Protein AF-A0A842U480-F1 (afdb_monomer_lite)

Structure (mmCIF, N/CA/C/O backbone):
data_AF-A0A842U480-F1
#
_entry.id   AF-A0A842U480-F1
#
loop_
_atom_site.group_PDB
_atom_site.id
_atom_site.type_symbol
_atom_site.label_atom_id
_atom_site.label_alt_id
_atom_site.label_comp_id
_atom_site.label_asym_id
_atom_site.label_entity_id
_atom_site.label_seq_id
_atom_site.pdbx_PDB_ins_code
_atom_site.Cartn_x
_atom_site.Cartn_y
_atom_site.Cartn_z
_atom_site.occupancy
_atom_site.B_iso_or_equiv
_atom_site.auth_seq_id
_atom_site.auth_comp_id
_atom_site.auth_asym_id
_atom_site.auth_atom_id
_atom_site.pdbx_PDB_model_num
ATOM 1 N N . MET A 1 1 ? -0.977 8.984 -21.816 1.00 67.00 1 MET A N 1
ATOM 2 C CA . MET A 1 1 ? -0.812 9.242 -20.368 1.00 67.00 1 MET A CA 1
ATOM 3 C C . MET A 1 1 ? 0.561 8.726 -19.970 1.00 67.00 1 MET A C 1
ATOM 5 O O . MET A 1 1 ? 0.928 7.666 -20.463 1.00 67.00 1 MET A O 1
ATOM 9 N N . LEU A 1 2 ? 1.344 9.461 -19.175 1.00 84.31 2 LEU A N 1
ATOM 10 C CA . LEU A 1 2 ? 2.623 8.931 -18.687 1.00 84.31 2 LEU A CA 1
ATOM 11 C C . LEU A 1 2 ? 2.357 7.822 -17.650 1.00 84.31 2 LEU A C 1
ATOM 13 O O . LEU A 1 2 ? 1.446 8.006 -16.839 1.00 84.31 2 LEU A O 1
ATOM 17 N N . PRO A 1 3 ? 3.140 6.723 -17.631 1.00 84.12 3 PRO A N 1
ATOM 18 C CA . PRO A 1 3 ? 2.955 5.614 -16.684 1.00 84.12 3 PRO A CA 1
ATOM 19 C C . PRO A 1 3 ? 2.943 6.023 -15.203 1.00 84.12 3 PRO A C 1
ATOM 21 O O . PRO A 1 3 ? 2.324 5.354 -14.387 1.00 84.12 3 PRO A O 1
ATOM 24 N N . ILE A 1 4 ? 3.570 7.154 -14.862 1.00 92.88 4 ILE A N 1
ATOM 25 C CA . ILE A 1 4 ? 3.606 7.696 -13.498 1.00 92.88 4 ILE A CA 1
ATOM 26 C C . ILE A 1 4 ? 2.243 8.195 -12.993 1.00 92.88 4 ILE A C 1
ATOM 28 O O . ILE A 1 4 ? 1.987 8.166 -11.797 1.00 92.88 4 ILE A O 1
ATOM 32 N N . GLY A 1 5 ? 1.349 8.647 -13.880 1.00 95.62 5 GLY A N 1
ATOM 33 C CA . GLY A 1 5 ? 0.052 9.207 -13.479 1.00 95.62 5 GLY A CA 1
ATOM 34 C C . GLY A 1 5 ? -0.800 8.215 -12.674 1.00 95.62 5 GLY A C 1
ATOM 35 O O . GLY A 1 5 ? -1.198 8.544 -11.558 1.00 95.62 5 GLY A O 1
ATOM 36 N N . PRO A 1 6 ? -1.046 7.001 -13.200 1.00 95.00 6 PRO A N 1
ATOM 37 C CA . PRO A 1 6 ? -1.713 5.932 -12.460 1.00 95.00 6 PRO A CA 1
ATOM 38 C C . PRO A 1 6 ? -1.047 5.587 -11.121 1.00 95.00 6 PRO A C 1
ATOM 40 O O . PRO A 1 6 ? -1.744 5.530 -10.113 1.00 95.00 6 PRO A O 1
ATOM 43 N N . LEU A 1 7 ? 0.286 5.464 -11.066 1.00 97.06 7 LEU A N 1
ATOM 44 C CA . LEU A 1 7 ? 0.994 5.154 -9.813 1.00 97.06 7 LEU A CA 1
ATOM 45 C C . LEU A 1 7 ? 0.797 6.229 -8.740 1.00 97.06 7 LEU A C 1
ATOM 47 O O . LEU A 1 7 ? 0.579 5.909 -7.577 1.00 97.06 7 LEU A O 1
ATOM 51 N N . MET A 1 8 ? 0.774 7.507 -9.126 1.00 97.62 8 MET A N 1
ATOM 52 C CA . MET A 1 8 ? 0.488 8.587 -8.178 1.00 97.62 8 MET A CA 1
ATOM 53 C C . MET A 1 8 ? -0.939 8.518 -7.622 1.00 97.62 8 MET A C 1
ATOM 55 O O . MET A 1 8 ? -1.160 8.871 -6.467 1.00 97.62 8 MET A O 1
ATOM 59 N N . ILE A 1 9 ? -1.914 8.070 -8.419 1.00 97.75 9 ILE A N 1
ATOM 60 C CA . ILE A 1 9 ? -3.289 7.850 -7.946 1.00 97.75 9 ILE A CA 1
ATOM 61 C C . ILE A 1 9 ? -3.325 6.670 -6.967 1.00 97.75 9 ILE A C 1
ATOM 63 O O . ILE A 1 9 ? -3.978 6.754 -5.927 1.00 97.75 9 ILE A O 1
ATOM 67 N N . GLU A 1 10 ? -2.596 5.598 -7.274 1.00 98.06 10 GLU A N 1
ATOM 68 C CA . GLU A 1 10 ? -2.485 4.410 -6.425 1.00 98.06 10 GLU A CA 1
ATOM 69 C C . GLU A 1 10 ? -1.850 4.742 -5.070 1.00 98.06 10 GLU A C 1
ATOM 71 O O . GLU A 1 10 ? -2.428 4.382 -4.044 1.00 98.06 10 GLU A O 1
ATOM 76 N N . HIS A 1 11 ? -0.778 5.544 -5.039 1.00 98.19 11 HIS A N 1
ATOM 77 C CA . HIS A 1 11 ? -0.207 6.076 -3.795 1.00 98.19 11 HIS A CA 1
ATOM 78 C C . HIS A 1 11 ? -1.252 6.788 -2.935 1.00 98.19 11 HIS A C 1
ATOM 80 O O . HIS A 1 11 ? -1.359 6.517 -1.742 1.00 98.19 11 HIS A O 1
ATOM 86 N N . ARG A 1 12 ? -2.078 7.663 -3.528 1.00 98.56 12 ARG A N 1
ATOM 87 C CA . ARG A 1 12 ? -3.124 8.367 -2.768 1.00 98.56 12 ARG A CA 1
ATOM 88 C C . ARG A 1 12 ? -4.183 7.423 -2.211 1.00 98.56 12 ARG A C 1
ATOM 90 O O . ARG A 1 12 ? -4.755 7.718 -1.165 1.00 98.56 12 ARG A O 1
ATOM 97 N N . LEU A 1 13 ? -4.467 6.305 -2.877 1.00 98.56 13 LEU A N 1
ATOM 98 C CA . LEU A 1 13 ? -5.379 5.307 -2.325 1.00 98.56 13 LEU A CA 1
ATOM 99 C C . LEU A 1 13 ? -4.746 4.554 -1.148 1.00 98.56 13 LEU A C 1
ATOM 101 O O . LEU A 1 13 ? -5.407 4.373 -0.127 1.00 98.56 13 LEU A O 1
ATOM 105 N N . ILE A 1 14 ? -3.473 4.174 -1.268 1.00 98.75 14 ILE A N 1
ATOM 106 C CA . ILE A 1 14 ? -2.725 3.500 -0.200 1.00 98.75 14 ILE A CA 1
ATOM 107 C C . ILE A 1 14 ? -2.621 4.407 1.034 1.00 98.75 14 ILE A C 1
ATOM 109 O O . ILE A 1 14 ? -2.953 3.980 2.138 1.00 98.75 14 ILE A O 1
ATOM 113 N N . GLU A 1 15 ? -2.264 5.683 0.856 1.00 98.69 15 GLU A N 1
ATOM 114 C CA . GLU A 1 15 ? -2.232 6.682 1.935 1.00 98.69 15 GLU A CA 1
ATOM 115 C C . GLU A 1 15 ? -3.588 6.808 2.647 1.00 98.69 15 GLU A C 1
ATOM 117 O O . GLU A 1 15 ? -3.648 6.818 3.876 1.00 98.69 15 GLU A O 1
ATOM 122 N N . ARG A 1 16 ? -4.695 6.835 1.891 1.00 98.69 16 ARG A N 1
ATOM 123 C CA . ARG A 1 16 ? -6.044 6.864 2.477 1.00 98.69 16 ARG A CA 1
ATOM 124 C C . ARG A 1 16 ? -6.327 5.627 3.322 1.00 98.69 16 ARG A C 1
ATOM 126 O O . ARG A 1 16 ? -6.911 5.767 4.392 1.00 98.69 16 ARG A O 1
ATOM 133 N N . MET A 1 17 ? -5.919 4.438 2.878 1.00 98.50 17 MET A N 1
ATOM 134 C CA . MET A 1 17 ? -6.092 3.218 3.671 1.00 98.50 17 MET A CA 1
ATOM 135 C C . MET A 1 17 ? -5.263 3.258 4.964 1.00 98.50 17 MET A C 1
ATOM 137 O O . MET A 1 17 ? -5.745 2.855 6.022 1.00 98.50 17 MET A O 1
ATOM 141 N N . VAL A 1 18 ? -4.049 3.817 4.911 1.00 98.62 18 VAL A N 1
ATOM 142 C CA . VAL A 1 18 ? -3.215 4.045 6.101 1.00 98.62 18 VAL A CA 1
ATOM 143 C C . VAL A 1 18 ? -3.908 4.978 7.101 1.00 98.62 18 VAL A C 1
ATOM 145 O O . VAL A 1 18 ? -3.862 4.725 8.305 1.00 98.62 18 VAL A O 1
ATOM 148 N N . ASP A 1 19 ? -4.583 6.031 6.642 1.00 98.69 19 ASP A N 1
ATOM 149 C CA . ASP A 1 19 ? -5.322 6.926 7.539 1.00 98.69 19 ASP A CA 1
ATOM 150 C C . ASP A 1 19 ? -6.543 6.251 8.180 1.00 98.69 19 ASP A C 1
ATOM 152 O O . ASP A 1 19 ? -6.806 6.461 9.367 1.00 98.69 19 ASP A O 1
ATOM 156 N N . VAL A 1 20 ? -7.243 5.378 7.446 1.00 98.44 20 VAL A N 1
ATOM 157 C CA . VAL A 1 20 ? -8.326 4.556 8.013 1.00 98.44 20 VAL A CA 1
ATOM 158 C C . VAL A 1 20 ? -7.779 3.598 9.080 1.00 98.44 20 VAL A C 1
ATOM 160 O O . VAL A 1 20 ? -8.357 3.500 10.162 1.00 98.44 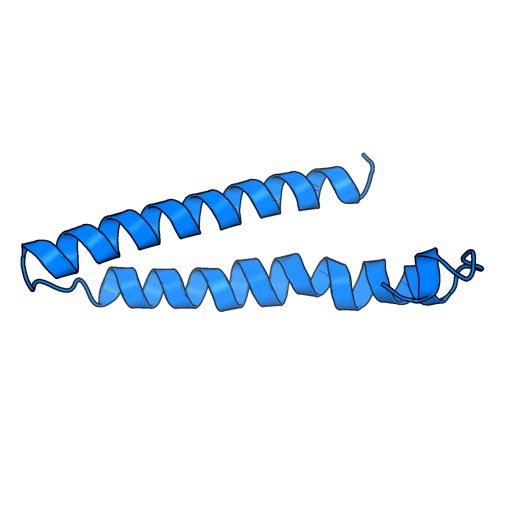20 VAL A O 1
ATOM 163 N N . LEU A 1 21 ? -6.629 2.959 8.838 1.00 98.31 21 LEU A N 1
ATOM 164 C CA . LEU A 1 21 ? -5.963 2.110 9.834 1.00 98.31 21 LEU A CA 1
ATOM 165 C C . LEU A 1 21 ? -5.578 2.871 11.108 1.00 98.31 21 LEU A C 1
ATOM 167 O O . LEU A 1 21 ? -5.750 2.347 12.208 1.00 98.31 21 LEU A O 1
ATOM 171 N N . LYS A 1 22 ? -5.073 4.106 10.988 1.00 98.56 22 LYS A N 1
ATOM 172 C CA . LYS A 1 22 ? -4.766 4.947 12.160 1.00 98.56 22 LYS A CA 1
ATOM 173 C C . LYS A 1 22 ? -6.021 5.224 12.986 1.00 98.56 22 LYS A C 1
ATOM 175 O O . LYS A 1 22 ? -5.974 5.125 14.211 1.00 98.56 22 LYS A O 1
ATOM 180 N N . ALA A 1 23 ? -7.136 5.537 12.327 1.00 98.25 23 ALA A N 1
ATOM 181 C CA . ALA A 1 23 ? -8.403 5.786 13.005 1.00 98.25 23 ALA A CA 1
ATOM 182 C C . ALA A 1 23 ? -8.921 4.535 13.737 1.00 98.25 23 ALA A C 1
ATOM 184 O O . ALA A 1 23 ? -9.345 4.641 14.891 1.00 98.25 23 ALA A O 1
ATOM 185 N N . GLU A 1 24 ? -8.833 3.354 13.115 1.00 98.25 24 GLU A N 1
ATOM 186 C CA . GLU A 1 24 ? -9.222 2.102 13.775 1.00 98.25 24 GLU A CA 1
ATOM 187 C C . GLU A 1 24 ? -8.295 1.778 14.953 1.00 98.25 24 GLU A C 1
ATOM 189 O O . GLU A 1 24 ? -8.769 1.418 16.028 1.00 98.25 24 GLU A O 1
ATOM 194 N N . LEU A 1 25 ? -6.982 1.993 14.816 1.00 98.31 25 LEU A N 1
ATOM 195 C CA . LEU A 1 25 ? -6.035 1.819 15.919 1.00 98.31 25 LEU A CA 1
ATOM 196 C C . LEU A 1 25 ? -6.390 2.707 17.122 1.00 98.31 25 LEU A C 1
ATOM 198 O O . LEU A 1 25 ? -6.347 2.251 18.267 1.00 98.31 25 LEU A O 1
ATOM 202 N N . ASP A 1 26 ? -6.751 3.967 16.884 1.00 98.50 26 ASP A N 1
ATOM 203 C CA . ASP A 1 26 ? -7.161 4.886 17.946 1.00 98.50 26 ASP A CA 1
ATOM 204 C C . ASP A 1 26 ? -8.481 4.467 18.606 1.00 98.50 26 ASP A C 1
ATOM 206 O O . ASP A 1 26 ? -8.636 4.609 19.823 1.00 98.50 26 ASP A O 1
ATOM 210 N N . LYS A 1 27 ? -9.428 3.922 17.835 1.00 98.31 27 LYS A N 1
ATOM 211 C CA . LYS A 1 27 ? -10.677 3.352 18.357 1.00 98.31 27 LYS A CA 1
ATOM 212 C C . LYS A 1 27 ? -10.407 2.120 19.222 1.00 98.31 27 LYS A C 1
ATOM 214 O O . LYS A 1 27 ? -10.911 2.069 20.347 1.00 98.31 27 LYS A O 1
ATOM 219 N N . ILE A 1 28 ? -9.575 1.186 18.758 1.00 98.38 28 ILE A N 1
ATOM 220 C CA . ILE A 1 28 ? -9.173 -0.010 19.514 1.00 98.38 28 ILE A CA 1
ATOM 221 C C . ILE A 1 28 ? -8.523 0.406 20.837 1.00 98.38 28 ILE A C 1
ATOM 223 O O . ILE A 1 28 ? -8.899 -0.090 21.894 1.00 98.38 28 ILE A O 1
ATOM 227 N N . LYS A 1 29 ? -7.602 1.379 20.821 1.00 98.38 29 LYS A N 1
ATOM 228 C CA . LYS A 1 29 ? -6.951 1.879 22.047 1.00 98.38 29 LYS A CA 1
ATOM 229 C C . LYS A 1 29 ? -7.931 2.479 23.057 1.00 98.38 29 LYS A C 1
ATOM 231 O O . LYS A 1 29 ? -7.694 2.375 24.256 1.0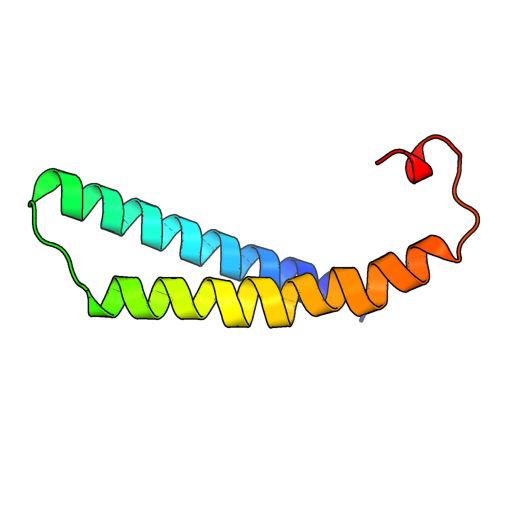0 98.38 29 LYS A O 1
ATOM 236 N N . LYS A 1 30 ? -8.996 3.139 22.591 1.00 98.38 30 LYS A N 1
ATOM 237 C CA . LYS A 1 30 ? -9.995 3.790 23.456 1.00 98.38 30 LYS A CA 1
ATOM 238 C C . LYS A 1 30 ? -11.032 2.819 24.011 1.00 98.38 30 LYS A C 1
ATOM 240 O O . LYS A 1 30 ? -11.489 3.012 25.132 1.00 98.38 30 LYS A O 1
ATOM 245 N N . THR A 1 31 ? -11.436 1.833 23.217 1.00 98.19 31 THR A N 1
ATOM 246 C CA . THR A 1 31 ? -12.587 0.964 23.517 1.00 98.19 31 THR A CA 1
ATOM 247 C C . THR A 1 31 ? -12.179 -0.440 23.953 1.00 98.19 31 THR A C 1
ATOM 249 O O . THR A 1 31 ? -12.931 -1.100 24.659 1.00 98.19 31 THR A O 1
ATOM 252 N N . GLY A 1 32 ? -10.990 -0.899 23.555 1.00 98.00 32 GLY A N 1
ATOM 253 C CA . GLY A 1 32 ? -10.561 -2.291 23.691 1.00 98.00 32 GLY A CA 1
ATOM 254 C C . GLY A 1 32 ? -11.240 -3.248 22.705 1.00 98.00 32 GLY A C 1
ATOM 255 O O . GLY A 1 32 ? -10.947 -4.441 22.730 1.00 98.00 32 GLY A O 1
ATOM 256 N N . GLU A 1 33 ? -12.126 -2.753 21.841 1.00 98.06 33 GLU A N 1
ATOM 257 C CA . GLU A 1 33 ? -12.865 -3.560 20.874 1.00 98.06 33 GLU A CA 1
ATOM 258 C C . GLU A 1 33 ? -12.105 -3.641 19.552 1.00 98.06 33 GLU A C 1
ATOM 260 O O . GLU A 1 33 ? -11.660 -2.625 19.022 1.00 98.06 33 GLU A O 1
ATOM 265 N N . VAL A 1 34 ? -11.982 -4.853 19.013 1.00 97.81 34 VAL A N 1
ATOM 266 C CA . VAL A 1 34 ? -11.345 -5.131 17.721 1.00 97.81 34 VAL A CA 1
ATOM 267 C C . VAL A 1 34 ? -12.407 -5.640 16.758 1.00 97.81 34 VAL A C 1
ATOM 269 O O . VAL A 1 34 ? -13.212 -6.488 17.137 1.00 97.81 34 VAL A O 1
ATOM 272 N N . ASP A 1 35 ? -12.375 -5.159 15.517 1.00 97.81 35 ASP A N 1
ATOM 273 C CA . ASP A 1 35 ? -13.129 -5.722 14.396 1.00 97.81 35 ASP A CA 1
ATOM 274 C C . ASP A 1 35 ? -12.201 -6.615 13.548 1.00 97.81 35 ASP A C 1
ATOM 276 O O . ASP A 1 35 ? -11.418 -6.097 12.747 1.00 97.81 35 ASP A O 1
ATOM 280 N N . PRO A 1 36 ? -12.245 -7.954 13.704 1.00 97.56 36 PRO A N 1
ATOM 281 C CA . PRO A 1 36 ? -11.359 -8.853 12.968 1.00 97.56 36 PRO A CA 1
ATOM 282 C C . PRO A 1 36 ? -11.576 -8.800 11.453 1.00 97.56 36 PRO A C 1
ATOM 284 O O . PRO A 1 36 ? -10.619 -8.935 10.698 1.00 97.56 36 PRO A O 1
ATOM 287 N N . PHE A 1 37 ? -12.809 -8.558 11.001 1.00 98.19 37 PHE A N 1
ATOM 288 C CA . PHE A 1 37 ? -13.125 -8.512 9.576 1.00 98.19 37 PHE A CA 1
ATOM 289 C C . PHE A 1 37 ? -12.478 -7.299 8.906 1.00 98.19 37 PHE A C 1
ATOM 291 O O . PHE A 1 37 ? -11.909 -7.409 7.820 1.00 98.19 37 PHE A O 1
ATOM 298 N N . PHE A 1 38 ? -12.506 -6.145 9.574 1.00 97.94 38 PHE A N 1
ATOM 299 C CA . PHE A 1 38 ? -11.792 -4.965 9.097 1.00 97.94 38 PHE A CA 1
ATOM 300 C C . PHE A 1 38 ? -10.271 -5.194 9.023 1.00 97.94 38 PHE A C 1
ATOM 302 O O . PHE A 1 38 ? -9.624 -4.746 8.070 1.00 97.94 38 PHE A O 1
ATOM 309 N N . ILE A 1 39 ? -9.691 -5.908 9.995 1.00 97.81 39 ILE A N 1
ATOM 310 C CA . ILE A 1 39 ? -8.263 -6.257 9.976 1.00 97.81 39 ILE A CA 1
ATOM 311 C C . ILE A 1 39 ? -7.941 -7.161 8.784 1.00 97.81 39 ILE A C 1
ATOM 313 O O . ILE A 1 39 ? -7.001 -6.859 8.048 1.00 97.81 39 ILE A O 1
ATOM 317 N N . ASP A 1 40 ? -8.735 -8.206 8.546 1.00 98.44 40 ASP A N 1
ATOM 318 C CA . ASP A 1 40 ? -8.540 -9.114 7.410 1.00 98.44 40 ASP A CA 1
ATOM 319 C C . ASP A 1 40 ? -8.620 -8.369 6.069 1.00 98.44 40 ASP A C 1
ATOM 321 O O . ASP A 1 40 ? -7.732 -8.517 5.228 1.00 98.44 40 ASP A O 1
ATOM 325 N N . LEU A 1 41 ? -9.619 -7.494 5.897 1.00 98.31 41 LEU A N 1
ATOM 326 C CA . LEU A 1 41 ? -9.738 -6.641 4.708 1.00 98.31 41 LEU A CA 1
ATOM 327 C C . LEU A 1 41 ? -8.537 -5.710 4.530 1.00 98.31 41 LEU A C 1
ATOM 329 O O . LEU A 1 41 ? -8.086 -5.475 3.411 1.00 98.31 41 LEU A O 1
ATOM 333 N N . SER A 1 42 ? -8.016 -5.166 5.629 1.00 98.25 42 SER A N 1
ATOM 334 C CA . SER A 1 42 ? -6.847 -4.294 5.573 1.00 98.25 42 SER A CA 1
ATOM 335 C C . SER A 1 42 ? -5.610 -5.064 5.125 1.00 98.25 42 SER A C 1
ATOM 337 O O . SER A 1 42 ? -4.871 -4.589 4.268 1.00 98.25 42 SER A O 1
ATOM 339 N N . VAL A 1 43 ? -5.398 -6.265 5.665 1.00 98.44 43 VAL A N 1
ATOM 340 C CA . VAL A 1 43 ? -4.280 -7.134 5.280 1.00 98.44 43 VAL A CA 1
ATOM 341 C C . VAL A 1 43 ? -4.365 -7.525 3.804 1.00 98.44 43 VAL A C 1
ATOM 343 O O . VAL A 1 43 ? -3.352 -7.449 3.107 1.00 98.44 43 VAL A O 1
ATOM 346 N N . ASP A 1 44 ? -5.549 -7.907 3.325 1.00 98.69 44 ASP A N 1
ATOM 347 C CA . ASP A 1 44 ? -5.794 -8.215 1.911 1.00 98.69 44 ASP A CA 1
ATOM 348 C C . ASP A 1 44 ? -5.471 -7.017 1.008 1.00 98.69 44 ASP A C 1
ATOM 350 O O . ASP A 1 44 ? -4.711 -7.148 0.049 1.00 98.69 44 ASP A O 1
ATOM 354 N N . PHE A 1 45 ? -5.933 -5.818 1.379 1.00 98.75 45 PHE A N 1
ATOM 355 C CA . PHE A 1 45 ? -5.640 -4.600 0.628 1.00 98.75 45 PHE A CA 1
ATOM 356 C C . PHE A 1 45 ? -4.132 -4.367 0.460 1.00 98.75 45 PHE A C 1
ATOM 358 O O . PHE A 1 45 ? -3.676 -4.105 -0.652 1.00 98.75 45 PHE A O 1
ATOM 365 N N . PHE A 1 46 ? -3.332 -4.470 1.527 1.00 98.62 46 PHE A N 1
ATOM 366 C CA . PHE A 1 46 ? -1.887 -4.248 1.397 1.00 98.62 46 PHE A CA 1
ATOM 367 C C . PHE A 1 46 ? -1.205 -5.342 0.573 1.00 98.62 46 PHE A C 1
ATOM 369 O O . PHE A 1 46 ? -0.400 -5.016 -0.293 1.00 98.62 46 PHE A O 1
ATOM 376 N N . ARG A 1 47 ? -1.575 -6.612 0.754 1.00 98.50 47 ARG A N 1
ATOM 377 C CA . ARG A 1 47 ? -0.973 -7.714 -0.011 1.00 98.50 47 ARG A CA 1
ATOM 378 C C . ARG A 1 47 ? -1.310 -7.651 -1.498 1.00 98.50 47 ARG A C 1
ATOM 380 O O . ARG A 1 47 ? -0.426 -7.753 -2.339 1.00 98.50 47 ARG A O 1
ATOM 387 N N . THR A 1 48 ? -2.578 -7.472 -1.840 1.00 98.12 48 THR A N 1
ATOM 388 C CA . THR A 1 48 ? -3.014 -7.559 -3.237 1.00 98.12 48 THR A CA 1
ATOM 389 C C . THR A 1 48 ? -2.901 -6.216 -3.952 1.00 98.12 48 THR A C 1
ATOM 391 O O . THR A 1 48 ? -2.418 -6.145 -5.085 1.00 98.12 48 THR A O 1
ATOM 394 N N . TYR A 1 49 ? -3.336 -5.123 -3.321 1.00 98.31 49 TYR A N 1
ATOM 395 C CA . TYR A 1 49 ? -3.361 -3.819 -3.982 1.00 98.31 49 TYR A CA 1
ATOM 396 C C . TYR A 1 49 ? -2.025 -3.077 -3.876 1.00 98.31 49 TYR A C 1
ATOM 398 O O . TYR A 1 49 ? -1.538 -2.569 -4.887 1.00 98.31 49 TYR A O 1
ATOM 406 N N . ALA A 1 50 ? -1.425 -2.996 -2.685 1.00 98.12 50 ALA A N 1
ATOM 407 C CA . ALA A 1 50 ? -0.153 -2.290 -2.528 1.00 98.12 50 ALA A CA 1
ATOM 408 C C . ALA A 1 50 ? 1.025 -3.126 -3.057 1.00 98.12 50 ALA A C 1
ATOM 410 O O . ALA A 1 50 ? 1.764 -2.645 -3.910 1.00 98.12 50 ALA A O 1
ATOM 411 N N . ASP A 1 51 ? 1.161 -4.383 -2.638 1.00 97.88 51 ASP A N 1
ATOM 412 C CA . ASP A 1 51 ? 2.313 -5.198 -3.033 1.00 97.88 51 ASP A CA 1
ATOM 413 C C . ASP A 1 51 ? 2.161 -5.756 -4.455 1.00 97.88 51 ASP A C 1
ATOM 415 O O . ASP A 1 51 ? 2.832 -5.301 -5.381 1.00 97.88 51 ASP A O 1
ATOM 419 N N . GLU A 1 52 ? 1.252 -6.708 -4.677 1.00 97.75 52 GLU A N 1
ATOM 420 C CA . GLU A 1 52 ? 1.168 -7.401 -5.973 1.00 97.75 52 GLU A CA 1
ATOM 421 C C . GLU A 1 52 ? 0.823 -6.459 -7.138 1.00 97.75 52 GLU A C 1
ATOM 423 O O . GLU A 1 52 ? 1.361 -6.592 -8.238 1.00 97.75 52 GLU A O 1
ATOM 428 N N . THR A 1 53 ? -0.071 -5.490 -6.915 1.00 96.94 53 THR A N 1
ATOM 429 C CA . THR A 1 53 ? -0.548 -4.606 -7.987 1.00 96.94 53 THR A CA 1
ATOM 430 C C . THR A 1 53 ? 0.313 -3.360 -8.158 1.00 96.94 53 THR A C 1
ATOM 432 O O . THR A 1 53 ? 0.699 -3.040 -9.285 1.00 96.94 53 THR A O 1
ATOM 435 N N . HIS A 1 54 ? 0.554 -2.603 -7.088 1.00 98.12 54 HIS A N 1
ATOM 436 C CA . HIS A 1 54 ? 1.274 -1.340 -7.182 1.00 98.12 54 HIS A CA 1
ATOM 437 C C . HIS A 1 54 ? 2.792 -1.566 -7.239 1.00 98.12 54 HIS A C 1
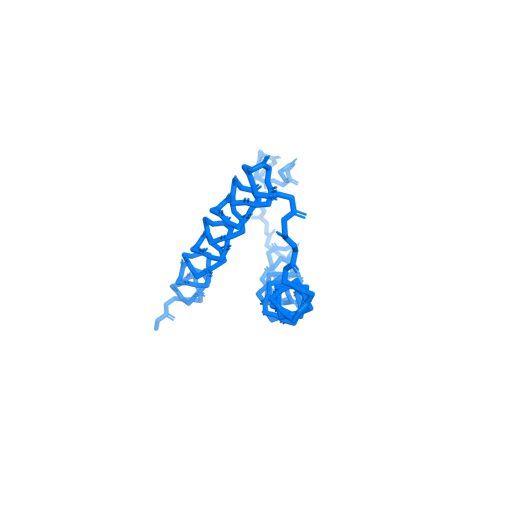ATOM 439 O O . HIS A 1 54 ? 3.396 -1.235 -8.264 1.00 98.12 54 HIS A O 1
ATOM 445 N N . HIS A 1 55 ? 3.392 -2.220 -6.237 1.00 97.94 55 HIS A N 1
ATOM 446 C CA . HIS A 1 55 ? 4.825 -2.532 -6.261 1.00 97.94 55 HIS A CA 1
ATOM 447 C C . HIS A 1 55 ? 5.182 -3.463 -7.425 1.00 97.94 55 HIS A C 1
ATOM 449 O O . HIS A 1 55 ? 6.207 -3.251 -8.063 1.00 97.94 55 HIS A O 1
ATOM 455 N N . GLY A 1 56 ? 4.314 -4.403 -7.814 1.00 97.56 56 GLY A N 1
ATOM 456 C CA . GLY A 1 56 ? 4.538 -5.228 -9.009 1.00 97.56 56 GLY A CA 1
ATOM 457 C C . GLY A 1 56 ? 4.783 -4.407 -10.288 1.00 97.56 56 GLY A C 1
ATOM 458 O O . GLY A 1 56 ? 5.667 -4.721 -11.083 1.00 97.56 56 GLY A O 1
ATOM 459 N N . LYS A 1 57 ? 4.079 -3.282 -10.490 1.00 97.00 57 LYS A N 1
ATOM 460 C CA . LYS A 1 57 ? 4.352 -2.381 -11.633 1.00 97.00 57 LYS A CA 1
ATOM 461 C C . LYS A 1 57 ? 5.702 -1.687 -11.499 1.00 97.00 57 LYS A C 1
ATOM 463 O O . LYS A 1 57 ? 6.380 -1.457 -12.505 1.00 97.00 57 LYS A O 1
ATOM 468 N N . GLU A 1 58 ? 6.069 -1.307 -10.285 1.00 97.25 58 GLU A N 1
ATOM 469 C CA . GLU A 1 58 ? 7.338 -0.651 -10.015 1.00 97.25 58 GLU A CA 1
ATOM 470 C C . GLU A 1 58 ? 8.503 -1.622 -10.205 1.00 97.25 58 GLU A C 1
ATOM 472 O O . GLU A 1 58 ? 9.347 -1.393 -11.066 1.00 97.25 58 GLU A O 1
ATOM 477 N N . GLU A 1 59 ? 8.520 -2.741 -9.490 1.00 97.12 59 GLU A N 1
ATOM 478 C CA . GLU A 1 59 ? 9.623 -3.698 -9.465 1.00 97.12 59 GLU A CA 1
ATOM 479 C C . GLU A 1 59 ? 9.764 -4.471 -10.780 1.00 97.12 59 GLU A C 1
ATOM 481 O O . GLU A 1 59 ? 10.842 -4.472 -11.392 1.00 97.12 59 GLU A O 1
ATOM 486 N N . ASP A 1 60 ? 8.674 -5.072 -11.267 1.00 97.00 60 ASP A N 1
ATOM 487 C CA . ASP A 1 60 ? 8.738 -5.984 -12.411 1.00 97.00 60 ASP A CA 1
ATOM 488 C C . ASP A 1 60 ? 8.787 -5.257 -13.751 1.00 97.00 60 ASP A C 1
ATOM 490 O O . ASP A 1 60 ? 9.172 -5.852 -14.761 1.00 97.00 60 ASP A O 1
ATOM 494 N N . ILE A 1 61 ? 8.406 -3.978 -13.799 1.00 95.38 61 ILE A N 1
ATOM 495 C CA . IL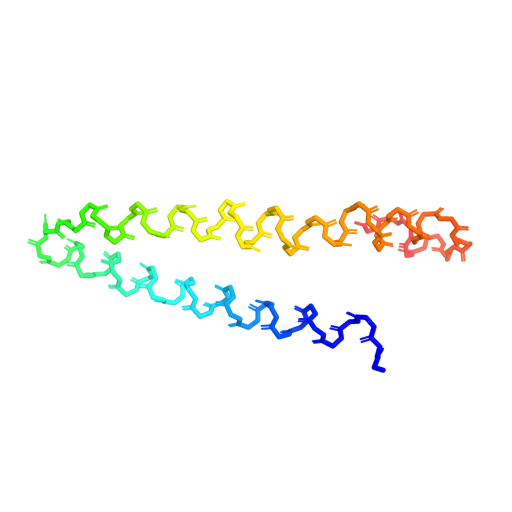E A 1 61 ? 8.362 -3.206 -15.043 1.00 95.38 61 ILE A CA 1
ATOM 496 C C . ILE A 1 61 ? 9.261 -1.980 -14.941 1.00 95.38 61 ILE A C 1
ATOM 498 O O . ILE A 1 61 ? 10.280 -1.918 -15.630 1.00 95.38 61 ILE A O 1
ATOM 502 N N . LEU A 1 62 ? 8.914 -0.988 -14.121 1.00 94.88 62 LEU A N 1
ATOM 503 C CA . LEU A 1 62 ? 9.557 0.326 -14.203 1.00 94.88 62 LEU A CA 1
ATOM 504 C C . LEU A 1 62 ? 11.012 0.317 -13.739 1.00 94.88 62 LEU A C 1
ATOM 506 O O . LEU A 1 62 ? 11.871 0.820 -14.460 1.00 94.88 62 LEU A O 1
ATOM 510 N N . PHE A 1 63 ? 11.313 -0.273 -12.588 1.00 94.31 63 PHE A N 1
ATOM 511 C CA . PHE A 1 63 ? 12.663 -0.383 -12.046 1.00 94.31 63 PHE A CA 1
ATOM 512 C C . PHE A 1 63 ? 13.518 -1.327 -12.887 1.00 94.31 63 PHE A C 1
ATOM 514 O O . PHE A 1 63 ? 14.683 -1.027 -13.159 1.00 94.31 63 PHE A O 1
ATOM 521 N N . ARG A 1 64 ? 12.938 -2.425 -13.392 1.00 95.00 64 ARG A N 1
ATOM 522 C CA . ARG A 1 64 ? 13.617 -3.298 -14.359 1.00 95.00 64 ARG A CA 1
ATOM 523 C C . ARG A 1 64 ? 14.038 -2.541 -15.619 1.00 95.00 64 ARG A C 1
ATOM 525 O O . ARG A 1 64 ? 15.171 -2.703 -16.070 1.00 95.00 64 ARG A O 1
ATOM 532 N N . GLU A 1 65 ? 13.160 -1.723 -16.196 1.00 94.38 65 GLU A N 1
ATOM 533 C CA . GLU A 1 65 ? 13.499 -0.920 -17.377 1.00 94.38 65 GLU A CA 1
ATOM 534 C C . GLU A 1 65 ? 14.414 0.268 -17.040 1.00 94.38 65 GLU A C 1
ATOM 536 O O . GLU A 1 65 ? 15.260 0.638 -17.855 1.00 94.38 65 GLU A O 1
ATOM 541 N N . LEU A 1 66 ? 14.305 0.845 -15.838 1.00 92.62 66 LEU A N 1
ATOM 542 C CA . LEU A 1 66 ? 15.183 1.914 -15.360 1.00 92.62 66 LEU A CA 1
ATOM 543 C C . LEU A 1 66 ? 16.643 1.452 -15.306 1.00 92.62 66 LEU A C 1
ATOM 545 O O . LEU A 1 66 ? 17.513 2.166 -15.799 1.00 92.62 66 LEU A O 1
ATOM 549 N N . LYS A 1 67 ? 16.898 0.231 -14.816 1.00 91.88 67 LYS A N 1
ATOM 550 C CA . LYS A 1 67 ? 18.239 -0.384 -14.760 1.00 91.88 67 LYS A CA 1
ATOM 551 C C . LYS A 1 67 ? 18.926 -0.522 -16.123 1.00 91.88 67 LYS A C 1
ATOM 553 O O . LYS A 1 67 ? 20.139 -0.677 -16.180 1.00 91.88 67 LYS A O 1
ATOM 558 N N . LYS A 1 68 ? 18.178 -0.485 -17.231 1.00 94.12 68 LYS A N 1
ATOM 559 C CA . LYS A 1 68 ? 18.741 -0.555 -18.592 1.00 94.12 68 LYS A CA 1
ATOM 560 C C . LYS A 1 68 ? 19.195 0.806 -19.120 1.00 94.12 68 LYS A C 1
ATOM 562 O O . LYS A 1 68 ? 19.785 0.871 -20.197 1.00 94.12 68 LYS A O 1
ATOM 567 N N . LYS A 1 69 ? 18.884 1.900 -18.422 1.00 93.00 69 LYS A N 1
ATOM 568 C CA . LYS A 1 69 ? 19.250 3.255 -18.839 1.00 93.00 69 LYS A CA 1
ATOM 569 C C . LYS A 1 69 ? 20.603 3.639 -18.256 1.00 93.00 69 LYS A C 1
ATOM 571 O O . LYS A 1 69 ? 20.896 3.338 -17.107 1.00 93.00 69 LYS A O 1
ATOM 576 N N . SER A 1 70 ? 21.396 4.374 -19.031 1.00 94.44 70 SER A N 1
ATOM 577 C CA . SER A 1 70 ? 22.574 5.056 -18.498 1.00 94.44 70 SER A CA 1
ATOM 578 C C . SER A 1 70 ? 22.117 6.190 -17.585 1.00 94.44 70 SER A C 1
ATOM 580 O O . SER A 1 70 ? 21.581 7.195 -18.055 1.00 94.44 70 SER A O 1
ATOM 582 N N . LEU A 1 71 ? 22.287 5.997 -16.281 1.00 91.69 71 LEU A N 1
ATOM 583 C CA . LEU A 1 71 ? 21.996 6.998 -15.265 1.00 91.69 71 LEU A CA 1
ATOM 584 C C . LEU A 1 71 ? 23.279 7.730 -14.873 1.00 91.69 71 LEU A C 1
ATOM 586 O O . LEU A 1 71 ? 24.383 7.198 -14.979 1.00 91.69 71 LEU A O 1
ATOM 590 N N . ASN A 1 72 ? 23.130 8.968 -14.405 1.00 93.12 72 ASN A N 1
ATOM 591 C CA . ASN A 1 72 ? 24.233 9.641 -13.731 1.00 93.12 72 ASN A CA 1
ATOM 592 C C . ASN A 1 72 ? 24.565 8.875 -12.438 1.00 93.12 72 ASN A C 1
ATOM 594 O O . ASN A 1 72 ? 23.631 8.427 -11.769 1.00 93.12 72 ASN A O 1
ATOM 598 N N . PRO A 1 73 ? 25.844 8.799 -12.019 1.00 88.25 73 PRO A N 1
ATOM 599 C CA . PRO A 1 73 ? 26.246 8.054 -10.820 1.00 88.25 73 PRO A CA 1
ATOM 600 C C . PRO A 1 73 ? 25.531 8.469 -9.526 1.00 88.25 73 PRO A C 1
ATOM 602 O O . PRO A 1 73 ? 25.471 7.694 -8.577 1.00 88.25 73 PRO A O 1
ATOM 605 N N . GLU A 1 74 ? 25.009 9.696 -9.464 1.00 89.69 74 GLU A N 1
ATOM 606 C CA . GLU A 1 74 ? 24.197 10.186 -8.344 1.00 89.69 74 GLU A CA 1
ATOM 607 C C . GLU A 1 74 ? 22.805 9.534 -8.300 1.00 89.69 74 GLU A C 1
ATOM 609 O O . GLU A 1 74 ?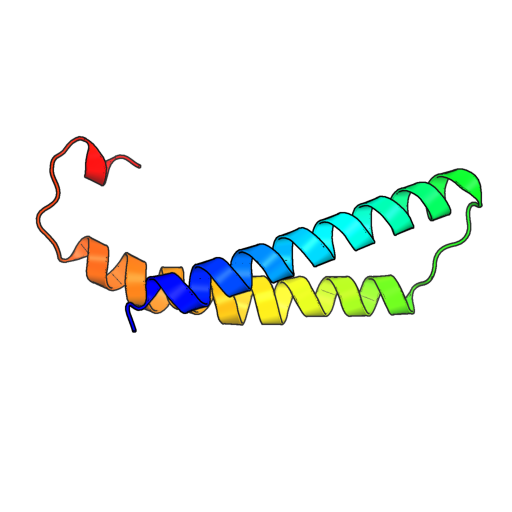 22.311 9.218 -7.224 1.00 89.69 74 GLU A O 1
ATOM 614 N N . HIS A 1 75 ? 22.201 9.263 -9.459 1.00 85.69 75 HIS A N 1
ATOM 615 C CA . HIS A 1 75 ? 20.863 8.676 -9.573 1.00 85.69 75 HIS A CA 1
ATOM 616 C C . HIS A 1 75 ? 20.860 7.139 -9.516 1.00 85.69 75 HIS A C 1
ATOM 618 O O . HIS A 1 75 ? 19.798 6.545 -9.389 1.00 85.69 75 HIS A O 1
ATOM 624 N N . GLU A 1 76 ? 22.021 6.490 -9.635 1.00 80.88 76 GLU A N 1
ATOM 625 C CA . GLU A 1 76 ? 22.158 5.024 -9.588 1.00 80.88 76 GLU A CA 1
ATOM 626 C C . GLU A 1 76 ? 22.329 4.482 -8.154 1.00 80.88 76 GLU A C 1
ATOM 628 O O . GLU A 1 76 ? 22.210 3.283 -7.920 1.00 80.88 76 GLU A O 1
ATOM 633 N N . LYS A 1 77 ? 22.625 5.361 -7.186 1.00 72.94 77 LYS A N 1
ATOM 634 C CA . LYS A 1 77 ? 22.880 5.004 -5.779 1.00 72.94 77 LYS A CA 1
ATOM 635 C C . LYS A 1 77 ? 21.652 5.077 -4.864 1.00 72.94 77 LYS A C 1
ATOM 637 O O . LYS A 1 77 ? 21.795 4.762 -3.683 1.00 72.94 77 LYS A O 1
ATOM 642 N N . MET A 1 78 ? 20.513 5.554 -5.369 1.00 56.66 78 MET A N 1
ATOM 643 C CA . MET A 1 78 ? 19.236 5.568 -4.640 1.00 56.66 78 MET A CA 1
ATOM 644 C C . MET A 1 78 ? 18.530 4.227 -4.799 1.00 56.66 78 MET A C 1
ATOM 646 O O . MET A 1 78 ? 17.931 3.789 -3.797 1.00 56.66 78 MET A O 1
#

Foldseek 3Di:
DPPVVVLVVLVVVLVVLVVVVVVQVVVCVVPVDDDVVNVVVSVCCCVVSVVCNNVVCVPVPVVVVVVVDDDDPVVVVD

Sequence (78 aa):
MLPIGPLMIEHRLIERMVDVLKAELDKIKKTGEVDPFFIDLSVDFFRTYADETHHGKEEDILFRELKKKSLNPEHEKM

Secondary structure (DSSP, 8-state):
--THHHHHHHHHHHHHHHHHHHHHHHHHHHH----HHHHHHHHHIIIIIIIIIIIHHIIIIIIHHHTTS---TTTS-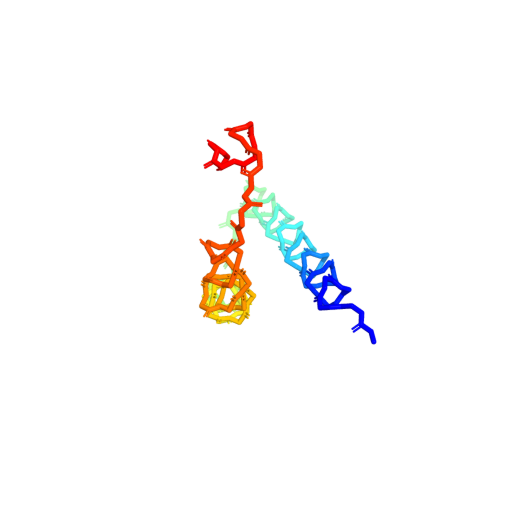-

Radius of gyration: 17.33 Å; chains: 1; bounding box: 39×19×44 Å

pLDDT: mean 95.08, std 7.08, range [56.66, 98.75]